Protein AF-A0A9X1DGA3-F1 (afdb_monomer_lite)

Foldseek 3Di:
DDPPPVPDPPVVVVVVVVVVVVVLVCCVVPNPPDDDDPVNVVVVVVVVVVVVVVVVVVVVVVVVVVVVVVVVD

Radius of gyration: 18.45 Å; chains: 1; bounding box: 41×27×53 Å

Sequence (73 aa):
MKTDLSHLPANKRRELDRVVQKDAYVKARYSKHYRISKDELEWLGQHVEELGQAVHDVCKKRIAELRSQALQV

Organism: NCBI:txid2782607

Secondary structure (DSSP, 8-state):
----GGGS-HHHHHHHHHHHHHHHHHHHHH-TT----HHHHHHHHHHHHHHHHHHHHHHHHHHHHHHHHHH--

pLDDT: mean 76.54, std 16.15, range [35.09, 97.69]

Structure (mmCIF, N/CA/C/O backbone):
data_AF-A0A9X1DGA3-F1
#
_entry.id   AF-A0A9X1DGA3-F1
#
loop_
_atom_site.group_PDB
_atom_site.id
_atom_site.type_symbol
_atom_site.label_atom_id
_atom_site.label_alt_id
_atom_site.label_comp_id
_atom_site.label_asym_id
_atom_site.label_entity_id
_atom_site.label_seq_id
_atom_site.pdbx_PDB_ins_code
_atom_site.Cartn_x
_atom_site.Cartn_y
_atom_site.Cartn_z
_atom_site.occupancy
_atom_site.B_iso_or_equiv
_atom_site.auth_seq_id
_atom_site.auth_comp_id
_atom_site.auth_asym_id
_atom_site.auth_atom_id
_atom_site.pdbx_PDB_model_num
ATOM 1 N N . MET A 1 1 ? 7.996 -8.629 -23.950 1.00 35.09 1 MET A N 1
ATOM 2 C CA . MET A 1 1 ? 8.180 -10.018 -23.476 1.00 35.09 1 MET A CA 1
ATOM 3 C C . MET A 1 1 ? 7.012 -10.312 -22.549 1.00 35.09 1 MET A C 1
ATOM 5 O O . MET A 1 1 ? 6.853 -9.589 -21.580 1.00 35.09 1 MET A O 1
ATOM 9 N N . LYS A 1 2 ? 6.114 -11.230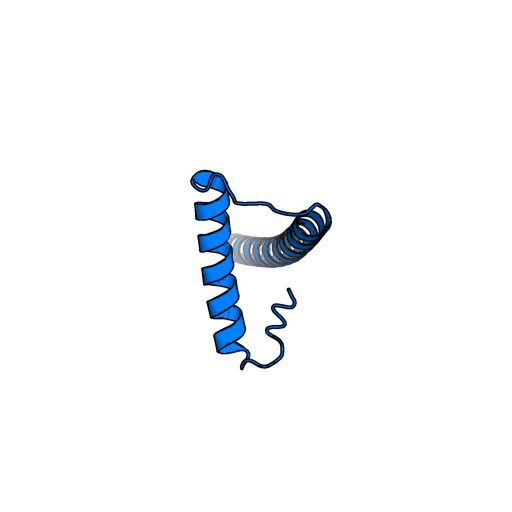 -22.924 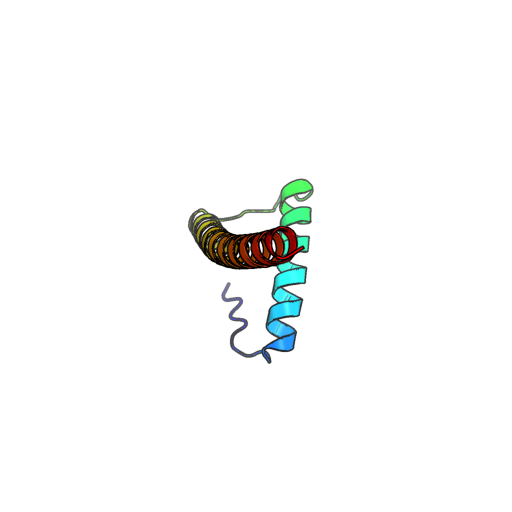1.00 45.97 2 LYS A N 1
ATOM 10 C CA . LYS A 1 2 ? 4.855 -11.479 -22.204 1.00 45.97 2 LYS A CA 1
ATOM 11 C C . LYS A 1 2 ? 5.117 -12.421 -21.029 1.00 45.97 2 LYS A C 1
ATOM 13 O O . LYS A 1 2 ? 5.142 -13.632 -21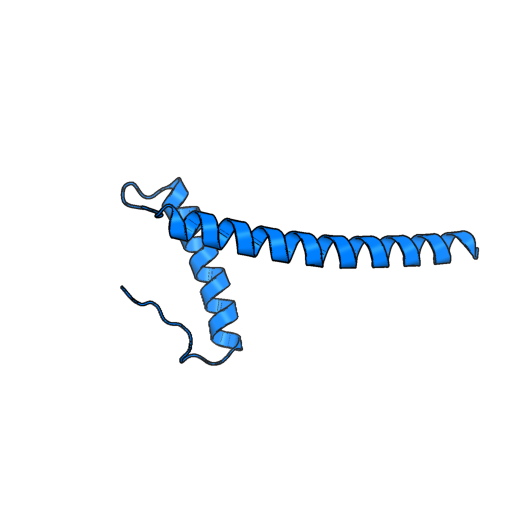.214 1.00 45.97 2 LYS A O 1
ATOM 18 N N . THR A 1 3 ? 5.327 -11.878 -19.838 1.00 53.31 3 THR A N 1
ATOM 19 C CA . THR A 1 3 ? 5.304 -12.643 -18.581 1.00 53.31 3 THR A CA 1
ATOM 20 C C . THR A 1 3 ? 3.854 -12.825 -18.150 1.00 53.31 3 THR A C 1
ATOM 22 O O . THR A 1 3 ? 3.411 -12.290 -17.140 1.00 53.31 3 THR A O 1
ATOM 25 N N . ASP A 1 4 ? 3.076 -13.534 -18.968 1.00 52.50 4 ASP A N 1
ATOM 26 C CA . ASP A 1 4 ? 1.718 -13.878 -18.572 1.00 52.50 4 ASP A CA 1
ATOM 27 C C . ASP A 1 4 ? 1.761 -15.027 -17.552 1.00 52.50 4 ASP A C 1
ATOM 29 O O . ASP A 1 4 ? 1.973 -16.200 -17.874 1.00 52.50 4 ASP A O 1
ATOM 33 N N . LEU A 1 5 ? 1.605 -14.651 -16.283 1.00 57.62 5 LEU A N 1
ATOM 34 C CA . LEU A 1 5 ? 1.561 -15.526 -15.110 1.00 57.62 5 LEU A CA 1
ATOM 35 C C . LEU A 1 5 ? 0.192 -16.225 -14.953 1.00 57.62 5 LEU A C 1
ATOM 37 O O . LEU A 1 5 ? -0.036 -16.920 -13.959 1.00 57.62 5 LEU A O 1
ATOM 41 N N . SER A 1 6 ? -0.717 -16.076 -15.927 1.00 59.50 6 SER A N 1
ATOM 42 C CA . SER A 1 6 ? -2.064 -16.666 -15.932 1.00 59.50 6 SER A CA 1
ATOM 43 C C . SER A 1 6 ? -2.084 -18.198 -15.831 1.00 59.50 6 SER A C 1
ATOM 45 O O . SER A 1 6 ? -3.048 -18.764 -15.309 1.00 59.50 6 SER A O 1
ATOM 47 N N . HIS A 1 7 ? -1.002 -18.858 -16.257 1.00 69.69 7 HIS A N 1
ATOM 48 C CA . HIS A 1 7 ? -0.863 -20.315 -16.311 1.00 69.69 7 HIS A CA 1
ATOM 49 C C . HIS A 1 7 ? -0.474 -20.981 -14.975 1.00 69.69 7 HIS A C 1
ATOM 51 O O . HIS A 1 7 ? -0.497 -22.206 -14.868 1.00 69.69 7 HIS A O 1
ATOM 57 N N . LEU A 1 8 ? -0.110 -20.211 -13.944 1.00 55.22 8 LEU A N 1
ATOM 58 C CA . LEU A 1 8 ? 0.357 -20.753 -12.661 1.00 55.22 8 LEU A CA 1
ATOM 59 C C . LEU A 1 8 ? -0.777 -20.854 -11.629 1.00 55.22 8 LEU A C 1
ATOM 61 O O . LEU A 1 8 ? -1.681 -20.027 -11.625 1.00 55.22 8 LEU A O 1
ATOM 65 N N . PRO A 1 9 ? -0.772 -21.819 -10.699 1.00 64.44 9 PRO A N 1
ATOM 66 C CA . PRO A 1 9 ? -1.768 -21.867 -9.627 1.00 64.44 9 PRO A CA 1
ATOM 67 C C . PRO A 1 9 ? -1.674 -20.624 -8.714 1.00 64.44 9 PRO A C 1
ATOM 69 O O . PRO A 1 9 ? -0.607 -20.027 -8.559 1.00 64.44 9 PRO A O 1
ATOM 72 N N . ALA A 1 10 ? -2.806 -20.186 -8.144 1.00 61.12 10 ALA A N 1
ATOM 73 C CA . ALA A 1 10 ? -2.951 -18.881 -7.473 1.00 61.12 10 ALA A CA 1
ATOM 74 C C . ALA A 1 10 ? -1.957 -18.637 -6.318 1.00 61.12 10 ALA A C 1
ATOM 76 O O . ALA A 1 10 ? -1.559 -17.501 -6.062 1.00 61.12 10 ALA A O 1
ATOM 77 N N . ASN A 1 11 ? -1.520 -19.702 -5.645 1.00 63.31 11 ASN A N 1
ATOM 78 C CA . ASN A 1 11 ? -0.488 -19.660 -4.609 1.00 63.31 11 ASN A CA 1
ATOM 79 C C . ASN A 1 11 ? 0.894 -19.277 -5.168 1.00 63.31 11 ASN A C 1
ATOM 81 O O . ASN A 1 11 ? 1.552 -18.408 -4.603 1.00 63.31 11 ASN A O 1
ATOM 85 N N . LYS A 1 12 ? 1.297 -19.854 -6.307 1.00 56.41 12 LYS A N 1
ATOM 86 C CA . LYS A 1 12 ? 2.565 -19.528 -6.977 1.00 56.41 12 LYS A CA 1
ATOM 87 C C . LYS A 1 12 ? 2.564 -18.120 -7.566 1.00 56.41 12 LYS A C 1
ATOM 89 O O . LYS A 1 12 ? 3.599 -17.467 -7.526 1.00 56.41 12 LYS A O 1
ATOM 94 N N . ARG A 1 13 ? 1.416 -17.627 -8.052 1.00 59.97 13 ARG A N 1
ATOM 95 C CA . ARG A 1 13 ? 1.276 -16.239 -8.539 1.00 59.97 13 ARG A CA 1
ATOM 96 C C . ARG A 1 13 ? 1.603 -15.218 -7.444 1.00 59.97 13 ARG A C 1
ATOM 98 O O . ARG A 1 13 ? 2.484 -14.393 -7.637 1.00 59.97 13 ARG A O 1
ATOM 105 N N . ARG A 1 14 ? 0.994 -15.357 -6.259 1.00 58.47 14 ARG A N 1
ATOM 106 C CA . ARG A 1 14 ? 1.236 -14.461 -5.109 1.00 58.47 14 ARG A CA 1
ATOM 107 C C . ARG A 1 14 ? 2.685 -14.473 -4.625 1.00 58.47 14 ARG A C 1
ATOM 109 O O . ARG A 1 14 ? 3.206 -13.451 -4.185 1.00 58.47 14 ARG A O 1
ATOM 116 N N . GLU A 1 15 ? 3.323 -15.638 -4.651 1.00 57.66 15 GLU A N 1
ATOM 117 C CA . GLU A 1 15 ? 4.719 -15.782 -4.243 1.00 57.66 15 GLU A CA 1
ATOM 118 C C . GLU A 1 15 ? 5.668 -15.128 -5.257 1.00 57.66 15 GLU A C 1
ATOM 120 O O . GLU A 1 15 ? 6.580 -14.397 -4.867 1.00 57.66 15 GLU A O 1
ATOM 125 N N . LEU A 1 16 ? 5.392 -15.307 -6.552 1.00 56.50 16 LEU A N 1
ATOM 126 C CA . LEU A 1 16 ? 6.124 -14.663 -7.640 1.00 56.50 16 LEU A CA 1
ATOM 127 C C . LEU A 1 16 ? 5.951 -13.142 -7.628 1.00 56.50 16 LEU A C 1
ATOM 129 O O . LEU A 1 16 ? 6.956 -12.448 -7.739 1.00 56.50 16 LEU A O 1
ATOM 133 N N . ASP A 1 17 ? 4.748 -12.613 -7.388 1.00 59.34 17 ASP A N 1
ATOM 134 C CA . ASP A 1 17 ? 4.519 -11.164 -7.246 1.00 59.34 17 ASP A CA 1
ATOM 135 C C . ASP A 1 17 ? 5.401 -10.564 -6.142 1.00 59.34 17 ASP A C 1
ATOM 137 O O . ASP A 1 17 ? 6.018 -9.508 -6.299 1.00 59.34 17 ASP A O 1
ATOM 141 N N . ARG A 1 18 ? 5.536 -11.288 -5.025 1.00 58.12 18 ARG A N 1
ATOM 142 C CA . ARG A 1 18 ? 6.350 -10.870 -3.880 1.00 58.12 18 ARG A CA 1
ATOM 143 C C . ARG A 1 18 ? 7.848 -10.871 -4.193 1.00 58.12 18 ARG A C 1
ATOM 145 O O . ARG A 1 18 ? 8.577 -10.007 -3.704 1.00 58.12 18 ARG A O 1
ATOM 152 N N . VAL A 1 19 ? 8.313 -11.842 -4.978 1.00 59.34 19 VAL A N 1
ATOM 153 C CA . VAL A 1 19 ? 9.710 -11.931 -5.429 1.00 59.34 19 VAL A CA 1
ATOM 154 C C . VAL A 1 19 ? 10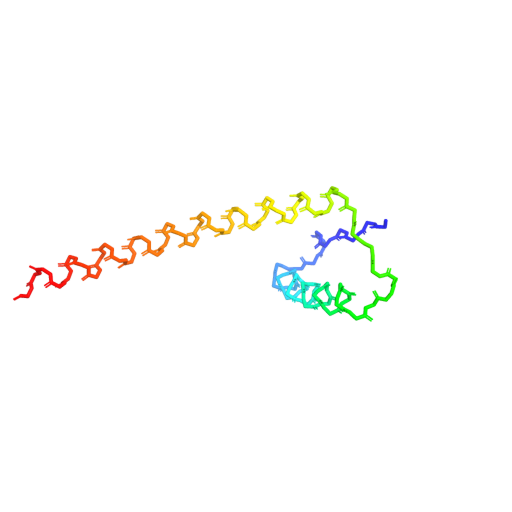.002 -10.857 -6.475 1.00 59.34 19 VAL A C 1
ATOM 156 O O . VAL A 1 19 ? 10.992 -10.146 -6.338 1.00 59.34 19 VAL A O 1
ATOM 159 N N . VAL A 1 20 ? 9.113 -10.664 -7.452 1.00 60.38 20 VAL A N 1
ATOM 160 C CA . VAL A 1 20 ? 9.234 -9.636 -8.497 1.00 60.38 20 VAL A CA 1
ATOM 161 C C . VAL A 1 20 ? 9.280 -8.235 -7.887 1.00 60.38 20 VAL A C 1
ATOM 163 O O . VAL A 1 20 ? 10.108 -7.430 -8.303 1.00 60.38 20 VAL A O 1
ATOM 166 N N . GLN A 1 21 ? 8.478 -7.946 -6.858 1.00 62.09 21 GLN A N 1
ATOM 167 C CA . GLN A 1 21 ? 8.502 -6.644 -6.186 1.00 62.09 21 GLN A CA 1
ATOM 168 C C . GLN A 1 21 ? 9.822 -6.391 -5.433 1.00 62.09 21 GLN A C 1
ATOM 170 O O . GLN A 1 21 ? 10.372 -5.289 -5.495 1.00 62.09 21 GLN A O 1
ATOM 175 N N . LYS A 1 22 ? 10.379 -7.411 -4.763 1.00 62.44 22 LYS A N 1
ATOM 176 C CA . LYS A 1 22 ? 11.700 -7.313 -4.112 1.00 62.44 22 LYS A CA 1
ATOM 177 C C . LYS A 1 22 ? 12.824 -7.140 -5.130 1.00 62.44 22 LYS A C 1
ATOM 179 O O . LYS A 1 22 ? 13.702 -6.302 -4.938 1.00 62.44 22 LYS A O 1
ATOM 184 N N . ASP A 1 23 ? 12.766 -7.882 -6.227 1.00 63.84 23 ASP A N 1
ATOM 185 C CA . ASP A 1 23 ? 13.707 -7.766 -7.334 1.00 63.84 23 ASP A CA 1
ATOM 186 C C . ASP A 1 23 ? 13.631 -6.395 -8.002 1.00 63.84 23 ASP A C 1
ATOM 188 O O . ASP A 1 23 ? 14.668 -5.810 -8.298 1.00 63.84 23 ASP A O 1
ATOM 192 N N . ALA A 1 24 ? 12.427 -5.860 -8.214 1.00 68.44 24 ALA A N 1
ATOM 193 C CA . ALA A 1 24 ? 12.219 -4.520 -8.751 1.00 68.44 24 ALA A CA 1
ATOM 194 C C . ALA A 1 24 ? 12.816 -3.457 -7.821 1.00 68.44 24 ALA A C 1
ATOM 196 O O . ALA A 1 24 ? 13.530 -2.576 -8.290 1.00 68.44 24 ALA A O 1
ATOM 197 N N . TYR A 1 25 ? 12.619 -3.580 -6.504 1.00 71.50 25 TYR A N 1
ATOM 198 C CA . TYR A 1 25 ? 13.220 -2.680 -5.516 1.00 71.50 25 TYR A CA 1
ATOM 199 C C . TYR A 1 25 ? 14.759 -2.709 -5.553 1.00 71.50 25 TYR A C 1
ATOM 201 O O . TYR A 1 25 ? 15.408 -1.663 -5.597 1.00 71.50 25 TYR A O 1
ATOM 209 N N . VAL A 1 26 ? 15.361 -3.903 -5.590 1.00 70.19 26 VAL A N 1
ATOM 210 C CA . VAL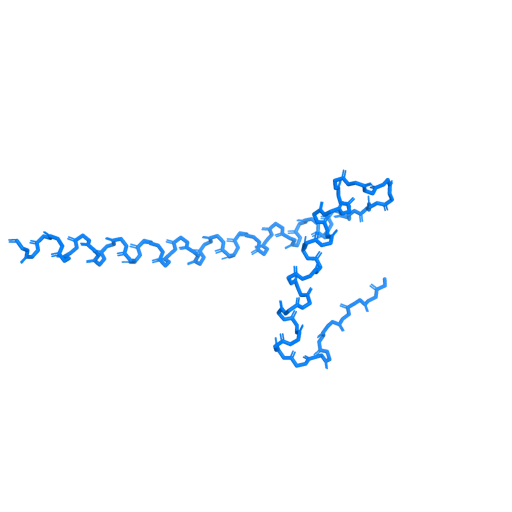 A 1 26 ? 16.823 -4.066 -5.656 1.00 70.19 26 VAL A CA 1
ATOM 211 C C . VAL A 1 26 ? 17.374 -3.571 -6.995 1.00 70.19 26 VAL A C 1
ATOM 213 O O . VAL A 1 26 ? 18.371 -2.850 -7.023 1.00 70.19 26 VAL A O 1
ATOM 216 N N . LYS A 1 27 ? 16.722 -3.911 -8.109 1.00 71.50 27 LYS A N 1
ATOM 217 C CA . LYS A 1 27 ? 17.148 -3.511 -9.455 1.00 71.50 27 LYS A CA 1
ATOM 218 C C . LYS A 1 27 ? 17.003 -2.004 -9.663 1.00 71.50 27 LYS A C 1
ATOM 220 O O . LYS A 1 27 ? 17.934 -1.404 -10.185 1.00 71.50 27 LYS A O 1
ATOM 225 N N . ALA A 1 28 ? 15.927 -1.382 -9.185 1.00 66.88 28 ALA A N 1
ATOM 226 C CA . ALA A 1 28 ? 15.758 0.070 -9.228 1.00 66.88 28 ALA A CA 1
ATOM 227 C C . ALA A 1 28 ? 16.848 0.813 -8.439 1.00 66.88 28 ALA A C 1
ATOM 229 O O . ALA A 1 28 ? 17.271 1.893 -8.841 1.00 66.88 28 ALA A O 1
ATOM 230 N N . ARG A 1 29 ? 17.325 0.234 -7.329 1.00 73.62 29 ARG A N 1
ATOM 231 C CA . ARG A 1 29 ? 18.332 0.867 -6.469 1.00 73.62 29 ARG A CA 1
ATOM 232 C C . ARG A 1 29 ? 19.777 0.607 -6.897 1.00 73.62 29 ARG A C 1
ATOM 234 O O . ARG A 1 29 ? 20.624 1.475 -6.706 1.00 73.62 29 ARG A O 1
ATOM 241 N N . TYR A 1 30 ? 20.078 -0.573 -7.434 1.00 74.31 30 TYR A N 1
ATOM 242 C CA . TYR A 1 30 ? 21.462 -1.027 -7.626 1.00 74.31 30 TYR A CA 1
ATOM 243 C C . TYR A 1 30 ? 21.800 -1.457 -9.055 1.00 74.31 30 TYR A C 1
ATOM 245 O O . TYR A 1 30 ? 22.974 -1.668 -9.358 1.00 74.31 30 TYR A O 1
ATOM 253 N N . SER A 1 31 ? 20.820 -1.582 -9.955 1.00 73.12 31 SER A N 1
ATOM 254 C CA . SER A 1 31 ? 21.088 -1.970 -11.340 1.00 73.12 31 SER A CA 1
ATOM 255 C C . SER A 1 31 ? 21.143 -0.758 -12.263 1.00 73.12 31 SER A C 1
ATOM 257 O O . SER A 1 31 ? 20.180 -0.009 -12.393 1.00 73.12 31 SER A O 1
ATOM 259 N N . LYS A 1 32 ? 22.251 -0.622 -12.999 1.00 63.41 32 LYS A N 1
ATOM 260 C CA . LYS A 1 32 ? 22.401 0.388 -14.062 1.00 63.41 32 LYS A CA 1
ATOM 261 C C . LYS A 1 32 ? 21.505 0.133 -15.284 1.00 63.41 32 LYS A C 1
ATOM 263 O O . LYS A 1 32 ? 21.371 1.011 -16.129 1.00 63.41 32 LYS A O 1
ATOM 268 N N . HIS A 1 33 ? 20.922 -1.063 -15.396 1.00 73.81 33 HIS A N 1
ATOM 269 C CA . HIS A 1 33 ? 20.139 -1.500 -16.558 1.00 73.81 33 HIS A CA 1
ATOM 270 C C . HIS A 1 33 ? 18.649 -1.678 -16.261 1.00 73.81 33 HIS A C 1
ATOM 272 O O . HIS A 1 33 ? 17.901 -2.085 -17.150 1.00 73.81 33 HIS A O 1
ATOM 278 N N . TYR A 1 34 ? 18.202 -1.389 -15.037 1.00 73.62 34 TYR A N 1
ATOM 279 C CA . TYR A 1 34 ? 16.779 -1.425 -14.735 1.00 73.62 34 TYR A CA 1
ATOM 280 C C . TYR A 1 34 ? 16.064 -0.307 -15.492 1.00 73.62 34 TYR A C 1
ATOM 282 O O . TYR A 1 34 ? 16.414 0.867 -15.374 1.00 73.62 34 TYR A O 1
ATOM 290 N N . ARG A 1 35 ? 15.063 -0.682 -16.285 1.00 70.25 35 ARG A N 1
ATOM 291 C CA . ARG A 1 35 ? 14.154 0.246 -16.949 1.00 70.25 35 ARG A CA 1
ATOM 292 C C . ARG A 1 35 ? 12.739 -0.183 -16.623 1.00 70.25 35 ARG A C 1
ATOM 294 O O . ARG A 1 35 ? 12.409 -1.353 -16.775 1.00 70.25 35 ARG A O 1
ATOM 301 N N . ILE A 1 36 ? 11.944 0.780 -16.190 1.00 80.25 36 ILE A N 1
ATOM 302 C CA . ILE A 1 36 ? 10.502 0.660 -16.047 1.00 80.25 36 ILE A CA 1
ATOM 303 C C . ILE A 1 36 ? 9.871 1.611 -17.059 1.00 80.25 36 ILE A C 1
ATOM 305 O O . ILE A 1 36 ? 10.331 2.745 -17.218 1.00 80.25 36 ILE A O 1
ATOM 309 N N . SER A 1 37 ? 8.882 1.130 -17.800 1.00 85.88 37 SER A N 1
ATOM 310 C CA . SER A 1 37 ? 8.112 1.964 -18.716 1.00 85.88 37 SER A CA 1
ATOM 311 C C . SER A 1 37 ? 7.075 2.797 -17.963 1.00 85.88 37 SER A C 1
ATOM 313 O O . SER A 1 37 ? 6.737 2.523 -16.811 1.00 85.88 37 SER A O 1
ATOM 315 N N . LYS A 1 38 ? 6.566 3.838 -18.624 1.00 83.31 38 LYS A N 1
ATOM 316 C CA . LYS A 1 38 ? 5.509 4.683 -18.068 1.00 83.31 38 LYS A CA 1
ATOM 317 C C . LYS A 1 38 ? 4.250 3.863 -17.759 1.00 83.31 38 LYS A C 1
ATOM 319 O O . LYS A 1 38 ? 3.731 3.967 -16.657 1.00 83.31 38 LYS A O 1
ATOM 324 N N . ASP A 1 39 ? 3.841 3.002 -18.684 1.00 81.62 39 ASP A N 1
ATOM 325 C CA . ASP A 1 39 ? 2.642 2.171 -18.546 1.00 81.62 39 ASP A CA 1
ATOM 326 C C . ASP A 1 39 ? 2.771 1.178 -17.377 1.00 81.62 39 ASP A C 1
ATOM 328 O O . ASP A 1 39 ? 1.828 0.977 -16.617 1.00 81.62 39 ASP A O 1
ATOM 332 N N . GLU A 1 40 ? 3.959 0.593 -17.178 1.00 81.62 40 GLU A N 1
ATOM 333 C CA . GLU A 1 40 ? 4.234 -0.272 -16.021 1.00 81.62 40 GLU A CA 1
ATOM 334 C C . GLU A 1 40 ? 4.177 0.503 -14.698 1.00 81.62 40 GLU A C 1
ATOM 336 O O . GLU A 1 40 ? 3.700 -0.023 -13.691 1.00 81.62 40 GLU A O 1
ATOM 341 N N . LEU A 1 41 ? 4.643 1.756 -14.687 1.00 82.31 41 LEU A N 1
ATOM 342 C CA . LEU A 1 41 ? 4.574 2.614 -13.507 1.00 82.31 41 LEU A CA 1
ATOM 343 C C . LEU A 1 41 ? 3.132 3.043 -13.198 1.00 82.31 41 LEU A C 1
ATOM 345 O O . LEU A 1 41 ? 2.740 3.039 -12.033 1.00 82.31 41 LEU A O 1
ATOM 349 N N . GLU A 1 42 ? 2.344 3.379 -14.218 1.00 83.00 42 GLU A N 1
ATOM 350 C CA . GLU A 1 42 ? 0.921 3.710 -14.075 1.00 83.00 42 GLU A CA 1
ATOM 351 C C . GLU A 1 42 ? 0.121 2.503 -13.571 1.00 83.00 42 GLU A C 1
ATOM 353 O O . GLU A 1 42 ? -0.642 2.630 -12.613 1.00 83.00 42 GLU A O 1
ATOM 358 N N . TRP A 1 43 ? 0.371 1.312 -14.126 1.00 88.69 43 TRP A N 1
ATOM 359 C CA . TRP A 1 43 ? -0.236 0.065 -13.659 1.00 88.69 43 TRP A CA 1
ATOM 360 C C . TRP A 1 43 ? 0.093 -0.217 -12.187 1.00 88.69 43 TRP A C 1
ATOM 362 O O . TRP A 1 43 ? -0.806 -0.533 -11.403 1.00 88.69 43 TRP A O 1
ATOM 372 N N . LEU A 1 44 ? 1.361 -0.057 -11.785 1.00 84.31 44 LEU A N 1
ATOM 373 C CA . LEU A 1 44 ? 1.773 -0.198 -10.384 1.00 84.31 44 LEU A CA 1
ATOM 374 C C . LEU A 1 44 ? 1.090 0.837 -9.485 1.00 84.31 44 LEU A C 1
ATOM 376 O O . LEU A 1 44 ? 0.660 0.489 -8.387 1.00 84.31 44 LEU A O 1
ATOM 380 N N . GLY A 1 45 ? 0.980 2.085 -9.943 1.00 83.25 45 GLY A N 1
ATOM 381 C CA . GLY A 1 45 ? 0.295 3.156 -9.223 1.00 83.25 45 GLY A CA 1
ATOM 382 C C . GLY A 1 45 ? -1.160 2.801 -8.927 1.00 83.25 45 GLY A C 1
ATOM 383 O O . GLY A 1 45 ? -1.575 2.864 -7.772 1.00 83.25 45 GLY A O 1
ATOM 384 N N . GLN A 1 46 ? -1.889 2.323 -9.937 1.00 88.19 46 GLN A N 1
ATOM 385 C CA . GLN A 1 46 ? -3.274 1.879 -9.779 1.00 88.19 46 GLN A CA 1
ATOM 386 C C . GLN A 1 46 ? -3.395 0.715 -8.780 1.00 88.19 46 GLN A C 1
ATOM 388 O O . GLN A 1 46 ? -4.236 0.752 -7.885 1.00 88.19 46 GLN A O 1
ATOM 393 N N . HIS A 1 47 ? -2.518 -0.292 -8.868 1.00 88.81 47 HIS A N 1
ATOM 394 C CA . HIS A 1 47 ? -2.542 -1.433 -7.940 1.00 88.81 47 HIS A CA 1
ATOM 395 C C . HIS A 1 47 ? -2.246 -1.015 -6.492 1.00 88.81 47 HIS A C 1
ATOM 397 O O . HIS A 1 47 ? -2.826 -1.557 -5.549 1.00 88.81 47 HIS A O 1
ATOM 403 N N . VAL A 1 48 ? -1.343 -0.049 -6.295 1.00 89.06 48 VAL A N 1
ATOM 404 C CA . VAL A 1 48 ? -1.045 0.509 -4.968 1.00 89.06 48 VAL A CA 1
ATOM 405 C C . VAL A 1 48 ? -2.226 1.316 -4.433 1.00 89.06 48 VAL A C 1
ATOM 407 O O . VAL A 1 48 ? -2.513 1.238 -3.239 1.00 89.06 48 VAL A O 1
ATOM 410 N N . GLU A 1 49 ? -2.924 2.059 -5.288 1.00 92.38 49 GLU A N 1
ATOM 411 C CA . GLU A 1 49 ? -4.108 2.825 -4.900 1.00 92.38 49 GLU A CA 1
ATOM 412 C C . GLU A 1 49 ? -5.254 1.913 -4.444 1.00 92.38 49 GLU A C 1
ATOM 414 O O . GLU A 1 49 ? -5.789 2.104 -3.349 1.00 92.38 49 GLU A O 1
ATOM 419 N N . GLU A 1 50 ? -5.571 0.873 -5.219 1.00 91.94 50 GLU A N 1
ATOM 420 C CA . GLU A 1 50 ? -6.586 -0.128 -4.866 1.00 91.94 50 GLU A CA 1
ATOM 421 C C . GLU A 1 50 ? -6.262 -0.813 -3.529 1.00 91.94 50 GLU A C 1
ATOM 423 O O . GLU A 1 50 ? -7.120 -0.942 -2.647 1.00 91.94 50 GLU A O 1
ATOM 428 N N . LEU A 1 51 ? -4.996 -1.197 -3.329 1.00 91.88 51 LEU A N 1
ATOM 429 C CA . LEU A 1 51 ? -4.542 -1.767 -2.063 1.00 91.88 51 LEU A CA 1
ATOM 430 C C . LEU A 1 51 ? -4.679 -0.761 -0.910 1.00 91.88 51 LEU A C 1
ATOM 432 O O . LEU A 1 51 ? -5.135 -1.128 0.175 1.00 91.88 51 LEU A O 1
ATOM 436 N N . GLY A 1 52 ? -4.304 0.500 -1.133 1.00 93.38 52 GLY A N 1
ATOM 437 C CA . GLY A 1 52 ? -4.409 1.570 -0.144 1.00 93.38 52 GLY A CA 1
ATOM 438 C C . GLY A 1 52 ? -5.847 1.801 0.319 1.00 93.38 52 GLY A C 1
ATOM 439 O O . GLY A 1 52 ? -6.090 1.909 1.521 1.00 93.38 52 GLY A O 1
ATOM 440 N N . GLN A 1 53 ? -6.805 1.799 -0.610 1.00 95.38 53 GLN A N 1
ATOM 441 C CA . GLN A 1 53 ? -8.233 1.919 -0.303 1.00 95.38 53 GLN A CA 1
ATOM 442 C C . GLN A 1 53 ? -8.725 0.744 0.552 1.00 95.38 53 GLN A C 1
ATOM 444 O O . GLN A 1 53 ? -9.317 0.955 1.612 1.00 95.38 53 GLN A O 1
ATOM 449 N N . ALA A 1 54 ? -8.406 -0.491 0.153 1.00 95.25 54 ALA A N 1
ATOM 450 C CA . ALA A 1 54 ? -8.800 -1.682 0.902 1.00 95.25 54 ALA A CA 1
ATOM 451 C C . ALA A 1 54 ? -8.228 -1.687 2.331 1.00 95.25 54 ALA A C 1
ATOM 453 O O . ALA A 1 54 ? -8.944 -1.973 3.295 1.00 95.25 54 ALA A O 1
ATOM 454 N N . VAL A 1 55 ? -6.947 -1.336 2.488 1.00 96.12 55 VAL A N 1
ATOM 455 C CA . VAL A 1 55 ? -6.295 -1.233 3.803 1.00 96.12 55 VAL A CA 1
ATOM 456 C C . VAL A 1 55 ? -6.960 -0.155 4.654 1.00 96.12 55 VAL A C 1
ATOM 458 O O . VAL A 1 55 ? -7.269 -0.402 5.820 1.00 96.12 55 VAL A O 1
ATOM 461 N N . HIS A 1 56 ? -7.222 1.018 4.078 1.00 96.50 56 HIS A N 1
ATOM 462 C CA . HIS A 1 56 ? -7.858 2.130 4.783 1.00 96.50 56 HIS A CA 1
ATOM 463 C C . HIS A 1 56 ? -9.230 1.755 5.337 1.00 96.50 56 HIS A C 1
ATOM 465 O O . HIS A 1 56 ? -9.528 2.036 6.499 1.00 96.50 56 HIS A O 1
ATOM 471 N N . ASP A 1 57 ? -10.044 1.070 4.539 1.00 96.75 57 ASP A N 1
ATOM 472 C CA . ASP A 1 57 ? -11.376 0.636 4.949 1.00 96.75 57 ASP A CA 1
ATOM 473 C C . ASP A 1 57 ? -11.324 -0.389 6.081 1.00 96.75 57 ASP A C 1
ATOM 475 O O . ASP A 1 57 ? -12.080 -0.284 7.052 1.00 96.75 57 ASP A O 1
ATOM 479 N N . VAL A 1 58 ? -10.409 -1.358 5.996 1.00 97.38 58 VAL A N 1
ATOM 480 C CA . VAL A 1 58 ? -10.193 -2.346 7.062 1.00 97.38 58 VAL A CA 1
ATOM 481 C C . VAL A 1 58 ? -9.735 -1.657 8.349 1.00 97.38 58 VAL A C 1
ATOM 483 O O . VAL A 1 58 ? -10.294 -1.911 9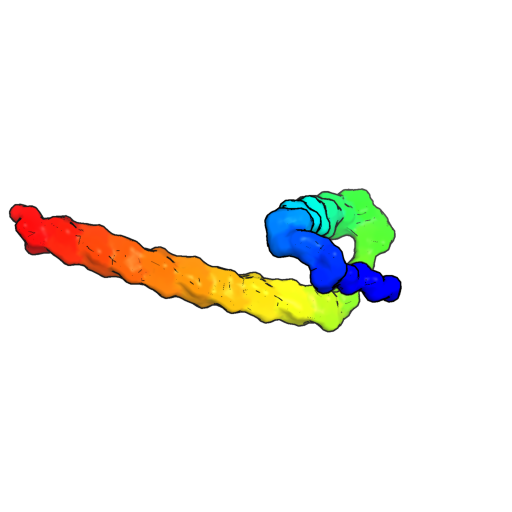.418 1.00 97.38 58 VAL A O 1
ATOM 486 N N . CYS A 1 59 ? -8.768 -0.741 8.260 1.00 97.12 59 CYS A N 1
ATOM 487 C CA . CYS A 1 59 ? -8.273 0.010 9.411 1.00 97.12 59 CYS A CA 1
ATOM 488 C C . CYS A 1 59 ? -9.373 0.863 10.052 1.00 97.12 59 CYS A C 1
ATOM 490 O O . CYS A 1 59 ? -9.536 0.833 11.272 1.00 97.12 59 CYS A O 1
ATOM 492 N N . LYS A 1 60 ? -10.166 1.584 9.253 1.00 97.69 60 LYS A N 1
ATOM 493 C CA . LYS A 1 60 ? -11.290 2.393 9.746 1.00 97.69 60 LYS A CA 1
ATOM 494 C C . LYS A 1 60 ? -12.321 1.552 10.485 1.00 97.69 60 LYS A C 1
ATOM 496 O O . LYS A 1 60 ? -12.705 1.919 11.596 1.00 97.69 60 LYS A O 1
ATOM 501 N N . LYS A 1 61 ? -12.740 0.427 9.896 1.00 96.94 61 LYS A N 1
ATOM 502 C CA . LYS A 1 61 ? -13.673 -0.516 10.531 1.00 96.94 61 LYS A CA 1
ATOM 503 C C . LYS A 1 61 ? -13.127 -0.984 11.874 1.00 96.94 61 LYS A C 1
ATOM 505 O O . LYS A 1 61 ? -13.805 -0.856 12.890 1.00 96.94 61 LYS A O 1
ATOM 510 N N . ARG A 1 62 ? -11.861 -1.408 11.902 1.00 97.00 62 ARG A N 1
ATOM 511 C CA . ARG A 1 62 ? -11.228 -1.899 13.127 1.00 97.00 62 ARG A CA 1
ATOM 512 C C . ARG A 1 62 ? -11.132 -0.831 14.218 1.00 97.00 62 ARG A C 1
ATOM 514 O O . ARG A 1 62 ? -11.379 -1.119 15.384 1.00 97.00 62 ARG A O 1
ATOM 521 N N . ILE A 1 63 ? -10.792 0.405 13.857 1.00 97.19 63 ILE A N 1
ATOM 522 C CA . ILE A 1 63 ? -10.730 1.523 14.808 1.00 97.19 63 ILE A CA 1
ATOM 523 C C . ILE A 1 63 ? -12.121 1.837 15.372 1.00 97.19 63 ILE A C 1
ATOM 525 O O . ILE A 1 63 ? -12.244 2.092 16.569 1.00 97.19 63 ILE A O 1
ATOM 529 N N . ALA A 1 64 ? -13.164 1.817 14.539 1.00 96.62 64 ALA A N 1
ATOM 530 C CA . ALA A 1 64 ? -14.534 2.055 14.987 1.00 96.62 64 ALA A CA 1
ATOM 531 C C . ALA A 1 64 ? -15.007 0.985 15.985 1.00 96.62 64 ALA A C 1
ATOM 533 O O . ALA A 1 64 ? -15.543 1.333 17.036 1.00 96.62 64 ALA A O 1
ATOM 534 N N . GLU A 1 65 ? -14.736 -0.294 15.705 1.00 96.06 65 GLU A N 1
ATOM 535 C CA . GLU A 1 65 ? -15.004 -1.402 16.634 1.00 96.06 65 GLU A CA 1
ATOM 536 C C . GLU A 1 65 ? -14.306 -1.193 17.982 1.00 96.06 65 GLU A C 1
ATOM 538 O O . GLU A 1 65 ? -14.945 -1.266 19.029 1.00 96.06 65 GLU A O 1
ATOM 543 N N . LEU A 1 66 ? -13.004 -0.887 17.961 1.00 96.69 66 LEU A N 1
ATOM 544 C CA . LEU A 1 66 ? -12.217 -0.673 19.177 1.00 96.69 66 LEU A CA 1
ATOM 545 C C . LEU A 1 66 ? -12.730 0.518 19.995 1.00 96.69 66 LEU A C 1
ATOM 547 O O . LEU A 1 66 ? -12.788 0.443 21.220 1.00 96.69 66 LEU A O 1
ATOM 551 N N . ARG A 1 67 ? -13.146 1.605 19.335 1.00 96.06 67 ARG A N 1
ATOM 552 C CA . ARG A 1 67 ? -13.764 2.758 20.008 1.00 96.06 67 ARG A CA 1
ATOM 553 C C . ARG A 1 67 ? -15.096 2.392 20.652 1.00 96.06 67 ARG A C 1
ATOM 555 O O . ARG A 1 67 ? -15.333 2.786 21.787 1.00 96.06 67 ARG A O 1
ATOM 562 N N . SER A 1 68 ? -15.939 1.630 19.954 1.00 94.31 68 SER A N 1
ATOM 563 C CA . SER A 1 68 ? -17.209 1.150 20.509 1.00 94.31 68 SER A CA 1
ATOM 564 C C . SER A 1 68 ? -16.984 0.282 21.743 1.00 94.31 68 SER A C 1
ATOM 566 O O . SER A 1 68 ? -17.701 0.434 22.723 1.00 94.31 68 SER A O 1
ATOM 568 N N . GLN A 1 69 ? -15.991 -0.609 21.709 1.00 93.69 69 GLN A N 1
ATOM 569 C CA . GLN A 1 69 ? -15.647 -1.456 22.853 1.00 93.69 69 GLN A CA 1
ATOM 570 C C . GLN A 1 69 ? -15.150 -0.625 24.040 1.00 93.69 69 GLN A C 1
ATOM 572 O O . GLN A 1 69 ? -15.542 -0.889 25.169 1.00 93.69 69 GLN A O 1
ATOM 577 N N . ALA A 1 70 ? -14.338 0.405 23.789 1.00 91.44 70 ALA A N 1
ATOM 578 C CA . ALA A 1 70 ? -13.818 1.280 24.838 1.00 91.44 70 ALA A CA 1
ATOM 579 C C . ALA A 1 70 ? -14.881 2.190 25.482 1.00 91.44 70 ALA A C 1
ATOM 581 O O . ALA A 1 70 ? -14.698 2.606 26.616 1.00 91.44 70 ALA A O 1
ATOM 582 N N . LEU A 1 71 ? -15.967 2.515 24.770 1.00 83.69 71 LEU A N 1
ATOM 583 C CA . LEU A 1 71 ? -17.080 3.343 25.264 1.00 83.69 71 LEU A CA 1
ATOM 584 C C . LEU A 1 71 ? -18.172 2.541 25.995 1.00 83.69 71 LEU A C 1
ATOM 586 O O . LEU A 1 71 ? -19.085 3.137 26.559 1.00 83.69 71 LEU A O 1
ATOM 590 N N . GLN A 1 72 ? -18.120 1.207 25.939 1.00 70.44 72 GLN A N 1
ATOM 591 C CA . GLN A 1 72 ? -19.045 0.309 26.644 1.00 70.44 72 GLN A CA 1
ATOM 592 C C . GLN A 1 72 ? -18.511 -0.160 28.011 1.00 70.44 72 GLN A C 1
ATOM 594 O O . GLN A 1 72 ? -19.168 -0.968 28.668 1.00 70.44 72 GLN A O 1
ATOM 599 N N . VAL A 1 73 ? -17.339 0.337 28.422 1.00 52.22 73 VAL A N 1
ATOM 600 C CA . VAL A 1 73 ? -16.695 0.111 29.728 1.00 52.22 73 VAL A CA 1
ATOM 601 C C . VAL A 1 73 ? -16.779 1.393 30.543 1.00 52.22 73 VAL A C 1
ATOM 603 O O . VAL A 1 73 ? -17.066 1.285 31.754 1.00 52.22 73 VAL A O 1
#